Protein AF-L8EY40-F1 (afdb_monomer)

Solvent-accessible surface area (backbone atoms only — not comparable to full-atom values): 4031 Å² total; per-residue (Å²): 140,79,96,52,82,66,40,75,39,90,86,38,73,90,80,79,81,36,42,33,36,24,64,36,98,84,70,71,34,34,32,35,31,39,66,87,45,72,87,51,75,46,79,39,50,59,67,56,52,52,50,50,53,53,38,51,76,66,51,68,68,71,67,76,127

Mean predicted aligned error: 5.3 Å

pLDDT: mean 87.89, std 11.03, range [49.09, 95.81]

InterPro domains:
  IPR007278 Domain of unknown function DUF397 [PF04149] (5-57)

Sequence (65 aa):
MGHGSWQKSSFSGEGANCVYVAVDEGGEGVNLVESDTPDTILGAAPQALRGLIGHIKAGRLDRRG

Secondary structure (DSSP,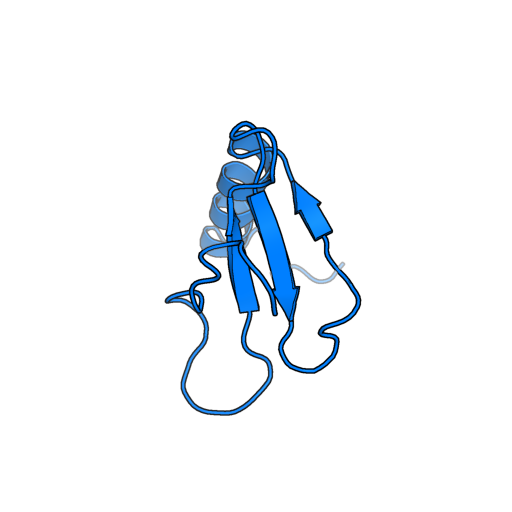 8-state):
--SS--EE-TT--SSS--EEEEE-TTSS-EEEEETT-TT-PEEE-HHHHHHHHHHHHTTTT----

Organism: Streptomyces rimosus subsp. rimosus (strain ATCC 10970 / DSM 40260 / JCM 4667 / NRRL 2234) (NCBI:txid1265868)

Nearest PDB structures (foldseek):
  1xip-assembly1_A  TM=6.059E-01  e=4.561E+00  Saccharomyces cerevisiae
  2wzo-assembly1_A-2  TM=7.300E-01  e=9.734E+00  Homo sapiens
  6lqt-assembly1_AG  TM=4.441E-01  e=6.472E+00  Saccharomyces cerevisiae S288C

Radius of gyration: 12.92 Å; Cα contacts (8 Å, |Δi|>4): 87; chains: 1; bounding box: 37×28×25 Å

Foldseek 3Di:
DPDWPWDWDPPADPDAFTKIWGQDPVNQWIWIDTPVGRVDIDIDGPVVVVVVVVCVVVCVVVDDD

Structure (mmCIF, N/CA/C/O backbone):
data_AF-L8EY40-F1
#
_entry.id   AF-L8EY40-F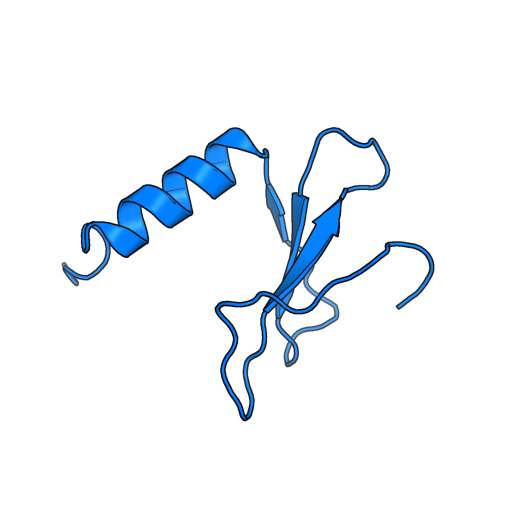1
#
loop_
_atom_site.group_PDB
_atom_site.id
_atom_site.type_symbol
_atom_site.label_atom_id
_atom_site.label_alt_id
_atom_site.label_comp_id
_atom_site.label_asym_id
_atom_site.label_entity_id
_atom_site.label_seq_id
_atom_site.pdbx_PDB_ins_code
_atom_site.Cartn_x
_atom_site.Cartn_y
_atom_site.Cartn_z
_atom_site.occupancy
_atom_site.B_iso_or_equiv
_atom_site.auth_seq_id
_atom_site.auth_comp_id
_atom_site.auth_asym_id
_atom_site.auth_atom_id
_atom_site.pdbx_PDB_model_num
ATOM 1 N N . MET A 1 1 ? 13.579 -4.182 -8.103 1.00 51.69 1 MET A N 1
ATOM 2 C CA . MET A 1 1 ? 13.042 -3.080 -7.277 1.00 51.69 1 MET A CA 1
ATOM 3 C C . MET A 1 1 ? 14.014 -1.906 -7.323 1.00 51.69 1 MET A C 1
ATOM 5 O O . MET A 1 1 ? 14.899 -1.815 -6.483 1.00 51.69 1 MET A O 1
ATOM 9 N N . GLY A 1 2 ? 13.946 -1.089 -8.377 1.00 49.09 2 GLY A N 1
ATOM 10 C CA . GLY A 1 2 ? 14.820 0.075 -8.558 1.00 49.09 2 GLY A CA 1
ATOM 11 C C . GLY A 1 2 ? 14.195 1.354 -7.990 1.00 49.09 2 GLY A C 1
ATOM 12 O O . GLY A 1 2 ? 13.013 1.591 -8.196 1.00 49.09 2 GLY A O 1
ATOM 13 N N . HIS A 1 3 ? 15.012 2.128 -7.270 1.00 54.34 3 HIS A N 1
ATOM 14 C CA . HIS A 1 3 ? 14.942 3.575 -6.988 1.00 54.34 3 HIS A CA 1
ATOM 15 C C . HIS A 1 3 ? 13.662 4.220 -6.410 1.00 54.34 3 HIS A C 1
ATOM 17 O O . HIS A 1 3 ? 13.554 5.439 -6.391 1.00 54.34 3 HIS A O 1
ATOM 23 N N . GLY A 1 4 ? 12.756 3.454 -5.810 1.00 59.66 4 GLY A N 1
ATOM 24 C CA . GLY A 1 4 ? 11.937 3.940 -4.692 1.00 59.66 4 GLY A CA 1
ATOM 25 C C . GLY A 1 4 ? 12.512 3.382 -3.392 1.00 59.66 4 GLY A C 1
ATOM 26 O O . GLY A 1 4 ? 12.890 2.209 -3.368 1.00 59.66 4 GLY A O 1
ATOM 27 N N . SER A 1 5 ? 12.610 4.171 -2.316 1.00 84.44 5 SER A N 1
ATOM 28 C CA . SER A 1 5 ? 12.977 3.632 -0.994 1.00 84.44 5 SER A CA 1
ATOM 29 C C . SER A 1 5 ? 11.803 2.816 -0.446 1.00 84.44 5 SER A C 1
ATOM 31 O O . SER A 1 5 ? 11.033 3.281 0.392 1.00 84.44 5 SER A O 1
ATOM 33 N N . TRP A 1 6 ? 11.612 1.616 -0.994 1.00 92.25 6 TRP A N 1
ATOM 34 C CA . TRP A 1 6 ? 10.614 0.666 -0.530 1.00 92.25 6 TRP A CA 1
ATOM 35 C C . TRP A 1 6 ? 10.968 0.228 0.885 1.00 92.25 6 TRP A C 1
ATOM 37 O O . TRP A 1 6 ? 12.104 -0.155 1.169 1.00 92.25 6 TRP A O 1
ATOM 47 N N . GLN A 1 7 ? 9.993 0.290 1.779 1.00 93.31 7 GLN A N 1
ATOM 48 C CA . GLN A 1 7 ? 10.126 -0.114 3.172 1.00 93.31 7 GLN A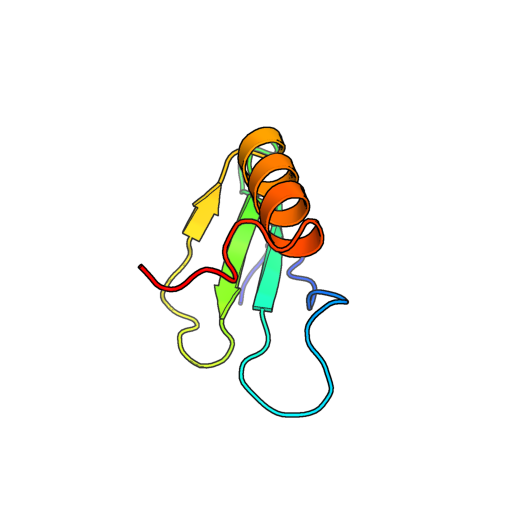 CA 1
ATOM 49 C C . GLN A 1 7 ? 9.080 -1.183 3.467 1.00 93.31 7 GLN A C 1
ATOM 51 O O . GLN A 1 7 ? 7.917 -1.045 3.086 1.00 93.31 7 GLN A O 1
ATOM 56 N N . LYS A 1 8 ? 9.476 -2.255 4.160 1.00 93.38 8 LYS A N 1
ATOM 57 C CA . LYS A 1 8 ? 8.512 -3.237 4.667 1.00 93.38 8 LYS A CA 1
ATOM 58 C C . LYS A 1 8 ? 7.604 -2.543 5.685 1.00 93.38 8 LYS A C 1
ATOM 60 O O . LYS A 1 8 ? 8.085 -1.845 6.578 1.00 93.38 8 LYS A O 1
ATOM 65 N N . SER A 1 9 ? 6.296 -2.738 5.560 1.00 90.62 9 SER A N 1
ATOM 66 C CA . SER A 1 9 ? 5.325 -2.232 6.527 1.00 90.62 9 SER A CA 1
ATOM 67 C C . SER A 1 9 ? 5.575 -2.844 7.905 1.00 90.62 9 SER A C 1
ATOM 69 O O . SER A 1 9 ? 5.741 -4.056 8.033 1.00 90.62 9 SER A O 1
ATOM 71 N N . SER A 1 10 ? 5.515 -2.027 8.958 1.00 87.75 10 SER A N 1
ATOM 72 C CA . SER A 1 10 ? 5.618 -2.501 10.346 1.00 87.75 10 SER A CA 1
ATOM 73 C C . SER A 1 10 ? 4.442 -3.381 10.784 1.00 87.75 10 SER A C 1
ATOM 75 O O . SER A 1 10 ? 4.523 -4.039 11.817 1.00 87.75 10 SER A O 1
ATOM 77 N N . PHE A 1 11 ? 3.356 -3.413 10.005 1.00 84.88 11 PHE A N 1
ATOM 78 C CA . PHE A 1 11 ? 2.215 -4.306 10.224 1.00 84.88 11 PHE A CA 1
ATOM 79 C C . PHE A 1 11 ? 2.387 -5.674 9.548 1.00 84.88 11 PHE A C 1
ATOM 81 O O . PHE A 1 11 ? 1.555 -6.554 9.742 1.00 84.88 11 PHE A O 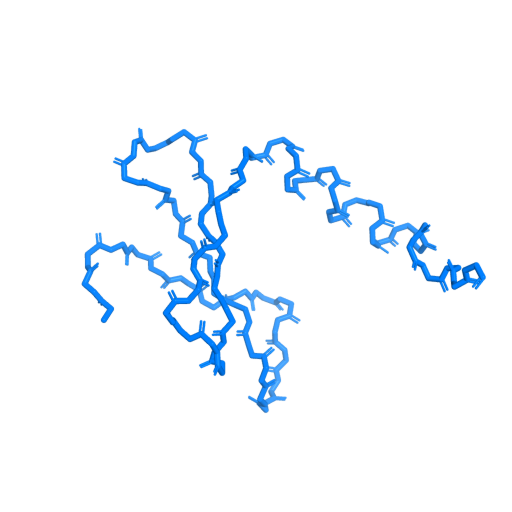1
ATOM 88 N N . SER A 1 12 ? 3.443 -5.868 8.750 1.00 88.62 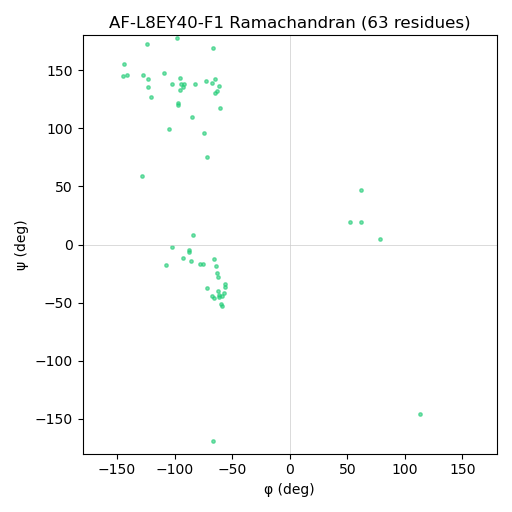12 SER A N 1
ATOM 89 C CA . SER A 1 12 ? 3.791 -7.177 8.195 1.00 88.62 12 SER A CA 1
ATOM 90 C C . SER A 1 12 ? 4.621 -7.956 9.210 1.00 88.62 12 SER A C 1
ATOM 92 O O . SER A 1 12 ? 5.771 -7.602 9.472 1.00 88.62 12 SER A O 1
ATOM 94 N N . GLY A 1 13 ? 4.026 -9.007 9.778 1.00 82.62 13 GLY A N 1
ATOM 95 C CA . GLY A 1 13 ? 4.683 -9.894 10.738 1.00 82.62 13 GLY A CA 1
ATOM 96 C C . GLY A 1 13 ? 5.836 -10.713 10.141 1.00 82.62 13 GLY A C 1
ATOM 97 O O . GLY A 1 13 ? 6.312 -10.471 9.023 1.00 82.62 13 GLY A O 1
ATOM 98 N N . GLU A 1 14 ? 6.307 -11.690 10.913 1.00 79.00 14 GLU A N 1
ATOM 99 C CA . GLU A 1 14 ? 7.206 -12.729 10.405 1.00 79.00 14 GLU A CA 1
ATOM 100 C C . GLU A 1 14 ? 6.443 -13.717 9.515 1.00 79.00 14 GLU A C 1
ATOM 102 O O . GLU A 1 14 ? 5.306 -14.083 9.808 1.00 79.00 14 GLU A O 1
ATOM 107 N N . GLY A 1 15 ? 7.085 -14.149 8.426 1.00 78.25 15 GLY A N 1
ATOM 108 C CA . GLY A 1 15 ? 6.511 -15.080 7.454 1.00 78.25 15 GLY A CA 1
ATOM 109 C C . GLY A 1 15 ? 6.264 -14.453 6.080 1.00 78.25 15 GLY A C 1
ATOM 110 O O . GLY A 1 15 ? 7.047 -13.624 5.616 1.00 78.25 15 GLY A O 1
ATOM 111 N N . ALA A 1 16 ? 5.196 -14.903 5.420 1.00 78.69 16 ALA A N 1
ATOM 112 C CA . ALA A 1 16 ? 4.822 -14.536 4.051 1.00 78.69 16 ALA A CA 1
ATOM 113 C C . ALA A 1 16 ? 3.755 -13.421 4.002 1.00 78.69 16 ALA A C 1
ATOM 115 O O . ALA A 1 16 ? 3.258 -12.992 5.046 1.00 78.69 16 ALA A O 1
ATOM 116 N N . ASN A 1 17 ? 3.376 -12.984 2.792 1.00 85.81 17 ASN A N 1
ATOM 117 C CA . ASN A 1 17 ? 2.342 -11.966 2.532 1.00 85.81 17 ASN A CA 1
ATOM 118 C C . ASN A 1 17 ? 2.688 -10.584 3.126 1.00 85.81 17 ASN A C 1
ATOM 120 O O . ASN A 1 17 ? 1.899 -9.948 3.831 1.00 85.81 17 ASN A O 1
ATOM 124 N N . CYS A 1 18 ? 3.924 -10.131 2.906 1.00 92.81 18 CYS A N 1
ATOM 125 C CA . CYS A 1 18 ? 4.386 -8.842 3.416 1.00 92.81 18 CYS A CA 1
ATOM 126 C C . CYS A 1 18 ? 3.940 -7.699 2.502 1.00 92.81 18 CYS A C 1
ATOM 128 O O . CYS A 1 18 ? 4.087 -7.780 1.287 1.00 92.81 18 CYS A O 1
ATOM 130 N N . VAL A 1 19 ? 3.498 -6.592 3.090 1.00 93.31 19 VAL A N 1
ATOM 131 C CA . VAL A 1 19 ? 3.220 -5.348 2.366 1.00 93.31 19 VAL A CA 1
ATOM 132 C C . VAL A 1 19 ? 4.440 -4.439 2.437 1.00 93.31 19 VAL A C 1
ATOM 134 O O . VAL A 1 19 ? 4.986 -4.195 3.517 1.00 93.31 19 VAL A O 1
ATOM 137 N N . TYR A 1 20 ? 4.836 -3.889 1.297 1.00 94.31 20 TYR A N 1
ATOM 138 C CA . TYR A 1 20 ? 5.852 -2.851 1.181 1.00 94.31 20 TYR A CA 1
ATOM 139 C C . TYR A 1 20 ? 5.202 -1.533 0.788 1.00 94.31 20 TYR A C 1
ATOM 141 O O . TYR A 1 20 ? 4.195 -1.508 0.080 1.00 94.31 20 TYR A O 1
ATOM 149 N N . VAL A 1 21 ? 5.788 -0.439 1.261 1.00 94.31 21 VAL A N 1
ATOM 150 C CA . VAL A 1 21 ? 5.331 0.922 0.985 1.00 94.31 21 VAL A CA 1
ATOM 151 C C . VAL A 1 21 ? 6.474 1.778 0.460 1.00 94.31 21 VAL A C 1
ATOM 153 O O . VAL A 1 21 ? 7.621 1.607 0.878 1.00 94.31 21 VAL A O 1
ATOM 156 N N . ALA A 1 22 ? 6.163 2.709 -0.432 1.00 94.50 22 ALA A N 1
ATOM 157 C CA . ALA A 1 22 ? 7.089 3.730 -0.908 1.00 94.50 22 ALA A CA 1
ATOM 158 C C . ALA A 1 22 ? 6.343 5.046 -1.141 1.00 94.50 22 ALA A C 1
ATOM 160 O O . ALA A 1 22 ? 5.138 5.051 -1.389 1.00 94.50 22 ALA A O 1
ATOM 161 N N . VAL A 1 23 ? 7.069 6.160 -1.075 1.00 93.50 23 VAL A N 1
ATOM 162 C CA . VAL A 1 23 ? 6.595 7.423 -1.652 1.00 93.50 23 VAL A CA 1
ATOM 163 C C . VAL A 1 23 ? 6.570 7.253 -3.171 1.00 93.50 23 VAL A C 1
ATOM 165 O O . VAL A 1 23 ? 7.465 6.605 -3.724 1.00 93.50 23 VAL A O 1
ATOM 168 N N . ASP A 1 24 ? 5.533 7.761 -3.832 1.00 91.75 24 ASP A N 1
ATOM 169 C CA . ASP A 1 24 ? 5.478 7.741 -5.293 1.00 91.75 24 ASP A CA 1
ATOM 170 C C . ASP A 1 24 ? 6.551 8.645 -5.925 1.00 91.75 24 ASP A C 1
ATOM 172 O O . ASP A 1 24 ? 7.228 9.419 -5.249 1.00 91.75 24 ASP A O 1
ATOM 176 N N . GLU A 1 25 ? 6.736 8.538 -7.241 1.00 88.06 25 GLU A N 1
ATOM 177 C CA . GLU A 1 25 ? 7.774 9.306 -7.943 1.00 88.06 25 GLU A CA 1
ATOM 178 C C . GLU A 1 25 ? 7.549 10.829 -7.864 1.00 88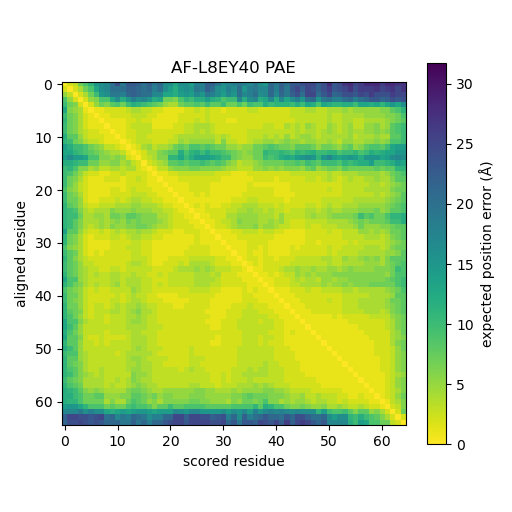.06 25 GLU A C 1
ATOM 180 O O . GLU A 1 25 ? 8.508 11.594 -7.954 1.00 88.06 25 GLU A O 1
ATOM 185 N N . GLY A 1 26 ? 6.299 11.270 -7.667 1.00 87.06 26 GLY A N 1
ATOM 186 C CA . GLY A 1 26 ? 5.919 12.680 -7.544 1.00 87.06 26 GLY A CA 1
ATOM 187 C C . GLY A 1 26 ? 6.045 13.258 -6.131 1.00 87.06 26 GLY A C 1
ATOM 188 O O . GLY A 1 26 ? 6.020 14.477 -5.970 1.00 87.06 26 GLY A O 1
ATOM 189 N N . GLY A 1 27 ? 6.197 12.421 -5.103 1.00 88.56 27 GLY A N 1
ATOM 190 C CA . GLY A 1 27 ? 6.221 12.859 -3.707 1.00 88.56 27 GLY A CA 1
ATOM 191 C C . GLY A 1 27 ? 4.843 13.156 -3.104 1.00 88.56 27 GLY A C 1
ATOM 192 O O . GLY A 1 27 ? 4.769 13.623 -1.966 1.00 88.56 27 GLY A O 1
ATOM 193 N N . GLU A 1 28 ? 3.758 12.906 -3.837 1.00 92.00 28 GLU A N 1
ATOM 194 C CA . GLU A 1 28 ? 2.389 13.279 -3.451 1.00 92.00 28 GLU A CA 1
ATOM 195 C C . GLU A 1 28 ? 1.544 12.072 -3.026 1.00 92.00 28 GLU A C 1
ATOM 197 O O . GLU A 1 28 ? 0.522 12.226 -2.348 1.00 92.00 28 GLU A O 1
ATOM 202 N N . GLY A 1 29 ? 1.986 10.869 -3.389 1.00 94.44 29 GLY A N 1
ATOM 203 C CA . GLY A 1 29 ? 1.274 9.614 -3.198 1.00 94.44 29 GLY A CA 1
ATOM 204 C C . GLY A 1 29 ? 2.065 8.567 -2.422 1.00 94.44 29 GLY A C 1
ATOM 205 O O . GLY A 1 29 ? 3.248 8.711 -2.102 1.00 94.44 29 GLY A O 1
ATOM 206 N N . VAL A 1 30 ? 1.369 7.478 -2.106 1.00 94.75 30 VAL A N 1
ATOM 207 C CA . VAL A 1 30 ? 1.938 6.277 -1.498 1.00 94.75 30 VAL A CA 1
ATOM 208 C C . VAL A 1 30 ? 1.689 5.100 -2.426 1.00 94.75 30 VAL A C 1
ATOM 210 O O . VAL A 1 30 ? 0.545 4.824 -2.785 1.00 94.75 30 VAL A O 1
ATOM 213 N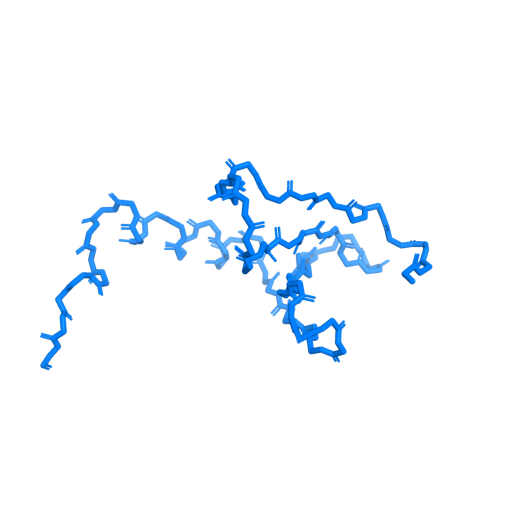 N . ASN A 1 31 ? 2.754 4.383 -2.755 1.00 95.62 31 ASN A N 1
ATOM 214 C CA . ASN A 1 31 ? 2.693 3.115 -3.458 1.00 95.62 31 ASN A CA 1
ATOM 215 C C . ASN A 1 31 ? 2.709 1.965 -2.453 1.00 95.62 31 ASN A C 1
ATOM 217 O O . ASN A 1 31 ? 3.466 1.993 -1.479 1.00 95.62 31 ASN A O 1
ATOM 221 N N . LEU A 1 32 ? 1.884 0.953 -2.701 1.00 94.62 32 LEU A N 1
ATOM 222 C CA . LEU A 1 32 ? 1.824 -0.289 -1.946 1.00 94.62 32 LEU A CA 1
ATOM 223 C C . LEU A 1 32 ? 2.038 -1.469 -2.889 1.00 94.62 32 LEU A C 1
ATOM 225 O O . LEU A 1 32 ? 1.535 -1.467 -4.012 1.00 94.62 32 LEU A O 1
ATOM 229 N N . VAL A 1 33 ? 2.744 -2.486 -2.410 1.00 94.88 33 VAL A N 1
ATOM 230 C CA . VAL A 1 33 ? 2.911 -3.759 -3.118 1.00 94.88 33 VAL A CA 1
ATOM 231 C C . VAL A 1 33 ? 2.946 -4.904 -2.115 1.00 94.88 33 VAL A C 1
ATOM 233 O O . VAL A 1 33 ? 3.452 -4.749 -1.001 1.00 94.88 33 VAL A O 1
ATOM 236 N N . GLU A 1 34 ? 2.393 -6.048 -2.494 1.00 93.69 34 GLU A N 1
ATOM 237 C CA . GLU A 1 34 ? 2.454 -7.280 -1.713 1.00 93.69 34 GLU A CA 1
ATOM 238 C C . GLU A 1 34 ? 3.616 -8.157 -2.198 1.00 93.69 34 GLU A C 1
ATOM 240 O O . GLU A 1 34 ? 3.908 -8.215 -3.392 1.00 93.69 34 GLU A O 1
ATOM 245 N N . SER A 1 35 ? 4.291 -8.846 -1.274 1.00 91.69 35 SER A N 1
ATOM 246 C CA . SER A 1 35 ? 5.491 -9.646 -1.559 1.00 91.69 35 SER A CA 1
ATOM 247 C C . SER A 1 35 ? 5.284 -10.704 -2.636 1.00 91.69 35 SER A C 1
ATOM 249 O O . SER A 1 35 ? 6.208 -10.982 -3.396 1.00 91.69 35 SER A O 1
ATOM 251 N N . ASP A 1 36 ? 4.082 -11.275 -2.693 1.00 91.38 36 ASP A N 1
ATOM 252 C CA . ASP A 1 36 ? 3.758 -12.413 -3.554 1.00 91.38 36 ASP A CA 1
ATOM 253 C C . ASP A 1 36 ? 3.197 -11.956 -4.911 1.00 91.38 36 ASP A C 1
ATOM 255 O O . ASP A 1 36 ? 3.111 -12.744 -5.851 1.00 91.38 36 ASP A O 1
ATOM 259 N N . THR A 1 37 ? 2.866 -10.665 -5.041 1.00 91.12 37 THR A N 1
ATOM 260 C CA . THR A 1 37 ? 2.424 -10.028 -6.290 1.00 91.12 37 THR A CA 1
ATOM 261 C C . THR A 1 37 ? 3.240 -8.758 -6.581 1.00 91.12 37 THR A C 1
ATOM 263 O O . THR A 1 37 ? 2.687 -7.665 -6.722 1.00 91.12 37 THR A O 1
ATOM 266 N N . PRO A 1 38 ? 4.578 -8.875 -6.714 1.00 89.88 38 PRO A N 1
ATOM 267 C CA . PRO A 1 38 ? 5.481 -7.724 -6.779 1.00 89.88 38 PRO A CA 1
ATOM 268 C C . PRO A 1 38 ? 5.271 -6.816 -8.002 1.00 89.88 38 PRO A C 1
ATOM 270 O O . PRO A 1 38 ? 5.716 -5.670 -7.999 1.00 89.88 38 PRO A O 1
ATOM 273 N N . ASP A 1 39 ? 4.600 -7.318 -9.038 1.00 93.00 39 ASP A N 1
ATOM 274 C CA . ASP A 1 39 ? 4.315 -6.587 -10.276 1.00 93.00 39 ASP A CA 1
ATOM 275 C C . ASP A 1 39 ? 3.010 -5.773 -10.208 1.00 93.00 39 ASP A C 1
ATOM 277 O O . ASP A 1 39 ? 2.686 -5.034 -11.138 1.00 93.00 39 ASP A O 1
ATOM 281 N N . THR A 1 40 ? 2.247 -5.887 -9.113 1.00 94.25 40 THR A N 1
ATOM 282 C CA . THR A 1 40 ? 0.998 -5.140 -8.906 1.00 94.25 40 THR A CA 1
ATOM 283 C C . THR A 1 40 ? 1.216 -4.016 -7.900 1.00 94.25 40 THR A C 1
ATOM 285 O O . THR A 1 40 ? 1.199 -4.229 -6.690 1.00 94.25 40 THR A O 1
ATOM 288 N N . ILE A 1 41 ? 1.397 -2.794 -8.404 1.00 94.06 41 ILE A N 1
ATOM 289 C CA . ILE A 1 41 ? 1.572 -1.600 -7.571 1.00 94.06 41 ILE A CA 1
ATOM 290 C C . ILE A 1 41 ? 0.234 -0.875 -7.424 1.00 94.06 41 ILE A C 1
ATOM 292 O O . ILE A 1 41 ? -0.363 -0.440 -8.409 1.00 94.06 41 ILE A O 1
ATOM 296 N N . LEU A 1 42 ? -0.216 -0.702 -6.181 1.00 94.94 42 LEU A N 1
ATOM 297 C CA . LEU A 1 42 ? -1.381 0.110 -5.845 1.00 94.94 42 LEU A CA 1
ATOM 298 C C . LEU A 1 42 ? -0.934 1.510 -5.410 1.00 94.94 42 LEU A C 1
ATOM 300 O O . LEU A 1 42 ? -0.231 1.648 -4.412 1.00 94.94 42 LEU A O 1
ATOM 304 N N . GLY A 1 43 ? -1.383 2.544 -6.120 1.00 95.25 43 GLY A N 1
ATOM 305 C CA . GLY A 1 43 ? -1.198 3.941 -5.725 1.00 95.25 43 GLY A CA 1
ATOM 306 C C . GLY A 1 43 ? -2.369 4.459 -4.886 1.00 95.25 43 GLY A C 1
ATOM 307 O O . GLY A 1 43 ? -3.533 4.200 -5.200 1.00 95.25 43 GLY A O 1
ATOM 308 N N . ALA A 1 44 ? -2.076 5.214 -3.829 1.00 95.19 44 ALA A N 1
ATOM 309 C CA . ALA A 1 44 ? -3.079 5.849 -2.980 1.00 95.19 44 ALA A CA 1
ATOM 310 C C . ALA A 1 44 ? -2.650 7.251 -2.528 1.00 95.19 44 ALA A C 1
ATOM 312 O O . ALA A 1 44 ? -1.486 7.496 -2.216 1.00 95.19 44 ALA A O 1
ATOM 313 N N . ALA A 1 45 ? -3.620 8.159 -2.387 1.00 95.75 45 ALA A N 1
ATOM 314 C CA . ALA A 1 45 ? -3.389 9.428 -1.703 1.00 95.75 45 ALA A CA 1
ATOM 315 C C . ALA A 1 45 ? -3.077 9.183 -0.207 1.00 95.75 45 ALA A C 1
ATOM 317 O O . ALA A 1 45 ? -3.735 8.340 0.423 1.00 95.75 45 ALA A O 1
ATOM 318 N N . PRO A 1 46 ? -2.158 9.944 0.420 1.00 94.25 46 PRO A N 1
ATOM 319 C CA . PRO A 1 46 ? -1.776 9.745 1.820 1.00 94.25 46 PRO A CA 1
ATOM 320 C C . PRO A 1 46 ? -2.959 9.802 2.798 1.00 94.25 46 PRO A C 1
ATOM 322 O O . PRO A 1 46 ? -3.016 9.047 3.774 1.00 94.25 46 PRO A O 1
ATOM 325 N N . GLN A 1 47 ? -3.934 10.680 2.541 1.00 95.81 47 GLN A N 1
ATOM 326 C CA . GLN A 1 47 ? -5.119 10.848 3.385 1.00 95.81 47 GLN A CA 1
ATOM 327 C C . GLN A 1 47 ? -6.080 9.663 3.244 1.00 95.81 47 GLN A C 1
ATOM 329 O O . GLN A 1 47 ? -6.648 9.2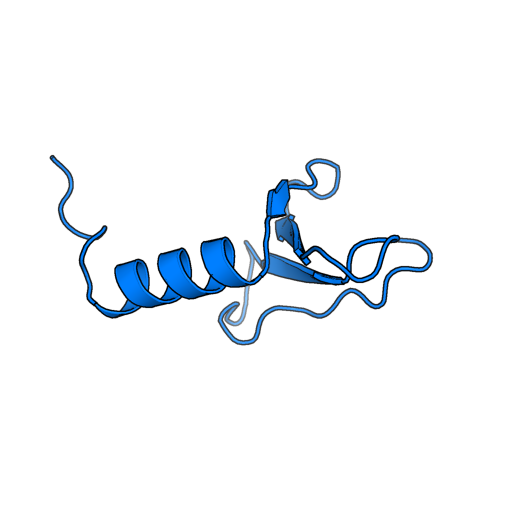19 4.243 1.00 95.81 47 GLN A O 1
ATOM 334 N N . ALA A 1 48 ? -6.218 9.113 2.034 1.00 94.94 48 ALA A N 1
ATOM 335 C CA . ALA A 1 48 ? -7.040 7.935 1.784 1.00 94.94 48 ALA A CA 1
ATOM 336 C C . ALA A 1 48 ? -6.459 6.704 2.494 1.00 94.94 48 ALA A C 1
ATOM 338 O O . ALA A 1 48 ? -7.181 6.021 3.224 1.00 94.94 48 ALA A O 1
ATOM 339 N N . LEU A 1 49 ? -5.144 6.480 2.382 1.00 93.31 49 LEU A N 1
ATOM 340 C CA . LEU A 1 49 ? -4.468 5.385 3.081 1.00 93.31 49 LEU A CA 1
ATOM 341 C C . LEU A 1 49 ? -4.585 5.524 4.607 1.00 93.31 49 LEU A C 1
ATOM 343 O O . LEU A 1 49 ? -4.909 4.559 5.302 1.00 93.31 49 LEU A O 1
ATOM 347 N N . ARG A 1 50 ? -4.395 6.737 5.145 1.00 93.62 50 ARG A N 1
ATOM 348 C CA . ARG A 1 50 ? -4.602 7.013 6.576 1.00 93.62 50 ARG A CA 1
ATOM 349 C C . ARG A 1 50 ? -6.036 6.699 7.011 1.00 93.62 50 ARG A C 1
ATOM 351 O O . ARG A 1 50 ? -6.232 6.087 8.062 1.00 93.62 50 ARG A O 1
ATOM 358 N N . GLY A 1 51 ? -7.023 7.104 6.212 1.00 95.38 51 GLY A N 1
ATOM 359 C CA . GLY A 1 51 ? -8.436 6.826 6.455 1.00 95.38 51 GLY A CA 1
ATOM 360 C C . GLY A 1 51 ? -8.741 5.329 6.470 1.00 95.38 51 GLY A C 1
ATOM 361 O O . GLY A 1 51 ? -9.412 4.859 7.393 1.00 95.38 51 GLY A O 1
ATOM 362 N N . LEU A 1 52 ? -8.204 4.578 5.505 1.00 91.81 52 LEU A N 1
ATOM 363 C CA . LEU A 1 52 ? -8.338 3.123 5.421 1.00 91.81 52 LEU A CA 1
ATOM 364 C C . LEU A 1 52 ? -7.755 2.432 6.660 1.00 91.81 52 LEU A C 1
ATOM 366 O O . LEU A 1 52 ? -8.458 1.667 7.321 1.00 91.81 52 LEU A O 1
ATOM 370 N N . ILE A 1 53 ? -6.514 2.760 7.035 1.00 91.12 53 ILE A N 1
ATOM 371 C CA . ILE A 1 53 ? -5.867 2.214 8.240 1.00 91.12 53 ILE A CA 1
ATOM 372 C C . ILE A 1 53 ? -6.707 2.514 9.488 1.00 91.12 53 ILE A C 1
ATOM 374 O O . ILE A 1 53 ? -6.879 1.647 10.344 1.00 91.12 53 ILE A O 1
ATOM 378 N N . GLY A 1 54 ? -7.258 3.727 9.596 1.00 94.31 54 GLY A N 1
ATOM 379 C CA . GLY A 1 54 ? -8.145 4.101 10.698 1.00 94.31 54 GLY A CA 1
ATOM 380 C C . GLY A 1 54 ? -9.430 3.267 10.754 1.00 94.31 54 GLY A C 1
ATOM 381 O O . GLY A 1 54 ? -9.850 2.875 11.841 1.00 94.31 54 GLY A O 1
ATOM 382 N N . HIS A 1 55 ? -10.038 2.956 9.606 1.00 94.12 55 HIS A N 1
ATOM 383 C CA . HIS A 1 55 ? -11.220 2.089 9.532 1.00 94.12 55 HIS A CA 1
ATOM 384 C C . HIS A 1 55 ? -10.903 0.645 9.922 1.00 94.12 55 HIS A C 1
ATOM 386 O O . HIS A 1 55 ? -11.657 0.064 10.705 1.00 94.12 55 HIS A O 1
ATOM 392 N N . ILE A 1 56 ? -9.786 0.102 9.425 1.00 91.00 56 ILE A N 1
ATOM 393 C CA . ILE A 1 56 ? -9.305 -1.245 9.765 1.00 91.00 56 ILE A CA 1
ATOM 394 C C . ILE A 1 56 ? -9.079 -1.350 11.273 1.00 91.00 56 ILE A C 1
ATOM 396 O O . ILE A 1 56 ? -9.653 -2.211 11.927 1.00 91.00 56 ILE A O 1
ATOM 400 N N . LYS A 1 57 ? -8.312 -0.424 11.858 1.00 89.06 57 LYS A N 1
ATOM 401 C CA . LYS A 1 57 ? -8.011 -0.439 13.300 1.00 89.06 57 LYS A CA 1
ATOM 402 C C . LYS A 1 57 ? -9.245 -0.281 14.187 1.00 89.06 57 LYS A C 1
ATOM 404 O O . LYS A 1 57 ? -9.240 -0.744 15.319 1.00 89.06 57 LYS A O 1
ATOM 409 N N . ALA A 1 58 ? -10.285 0.385 13.691 1.00 94.81 58 ALA A N 1
ATOM 410 C CA . ALA A 1 58 ? -11.559 0.523 14.389 1.00 94.81 58 ALA A CA 1
ATOM 411 C C . ALA A 1 58 ? -12.499 -0.684 14.181 1.00 94.81 58 ALA A C 1
ATOM 413 O O . ALA A 1 58 ? -13.674 -0.594 14.536 1.00 94.81 58 ALA A O 1
ATOM 414 N N . GLY A 1 59 ? -12.022 -1.765 13.553 1.00 92.31 59 GLY A N 1
ATOM 415 C CA . GLY A 1 59 ? -12.795 -2.972 13.256 1.00 92.31 59 GLY A CA 1
ATOM 416 C C . GLY A 1 59 ? -13.984 -2.736 12.322 1.00 92.31 59 GLY A C 1
ATOM 417 O O . GLY A 1 59 ? -14.935 -3.515 12.280 1.00 92.31 59 GLY A O 1
ATOM 418 N N . ARG A 1 60 ? -13.985 -1.627 11.567 1.00 91.94 60 ARG A N 1
ATOM 419 C CA . ARG A 1 60 ? -15.130 -1.254 10.717 1.00 91.94 60 ARG A CA 1
ATOM 420 C C . ARG A 1 60 ? -15.230 -2.104 9.456 1.00 91.94 60 ARG A C 1
ATOM 422 O O . ARG A 1 60 ? -16.288 -2.107 8.837 1.00 91.94 60 ARG A O 1
ATOM 429 N N . LEU A 1 61 ? -14.148 -2.794 9.097 1.00 87.69 61 LEU A N 1
ATOM 430 C CA . LEU A 1 61 ? -14.084 -3.709 7.957 1.00 87.69 61 LEU A CA 1
ATOM 431 C C . LEU A 1 61 ? -14.174 -5.187 8.371 1.00 87.69 61 LEU A C 1
ATOM 433 O O . LEU A 1 61 ? -1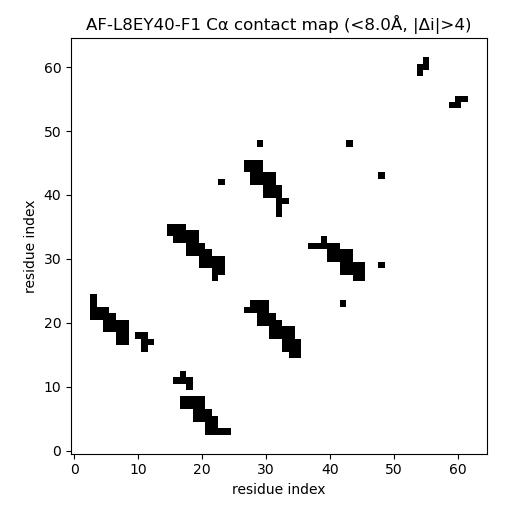4.222 -6.053 7.506 1.00 87.69 61 LEU A O 1
ATOM 437 N N . ASP A 1 62 ? -14.250 -5.480 9.673 1.00 84.94 62 ASP A N 1
ATOM 438 C CA . ASP A 1 62 ? -14.301 -6.858 10.187 1.00 84.94 62 ASP A CA 1
ATOM 439 C C . ASP A 1 62 ? -15.697 -7.477 10.043 1.00 84.94 62 ASP A C 1
ATOM 441 O O . ASP A 1 62 ? -15.875 -8.695 10.098 1.00 84.94 62 ASP A O 1
ATOM 445 N N . ARG A 1 63 ? -16.712 -6.633 9.831 1.00 78.25 63 ARG A N 1
ATOM 446 C CA . ARG A 1 63 ? -18.057 -7.080 9.485 1.00 78.25 63 ARG A CA 1
ATOM 447 C C . ARG A 1 63 ? -18.060 -7.545 8.033 1.00 78.25 63 ARG A C 1
ATOM 449 O O . ARG A 1 63 ? -18.225 -6.741 7.120 1.00 78.25 63 ARG A O 1
ATOM 456 N N . ARG A 1 64 ? -17.908 -8.856 7.835 1.00 67.62 64 ARG A N 1
ATOM 457 C CA . ARG A 1 64 ? -18.388 -9.510 6.614 1.00 67.62 64 ARG A CA 1
ATOM 458 C C . ARG A 1 64 ? -19.900 -9.287 6.558 1.00 67.62 64 ARG A C 1
ATOM 460 O O . ARG A 1 64 ? -20.594 -9.659 7.502 1.00 67.62 64 ARG A O 1
ATOM 467 N N . GLY A 1 65 ? -20.364 -8.590 5.522 1.00 57.78 65 GLY A N 1
ATOM 468 C CA . GLY A 1 65 ? -21.780 -8.606 5.154 1.00 57.78 65 GLY A CA 1
ATOM 469 C C . GLY A 1 65 ? -22.230 -10.019 4.822 1.00 57.78 65 GLY A C 1
ATOM 470 O O . GLY A 1 65 ? -21.369 -10.807 4.364 1.00 57.78 65 GLY A O 1
#